Protein AF-A0A8S3HJI4-F1 (afdb_monomer_lite)

Organism: NCBI:txid392030

Radius of gyration: 16.66 Å; chains: 1; bounding box: 32×37×51 Å

Structure (mmCIF, N/CA/C/O backbone):
data_AF-A0A8S3HJI4-F1
#
_entry.id   AF-A0A8S3HJI4-F1
#
loop_
_atom_site.group_PDB
_atom_site.id
_atom_site.type_symbol
_atom_site.label_atom_id
_atom_site.label_alt_id
_atom_site.label_comp_id
_atom_site.label_asym_id
_atom_site.label_entity_id
_atom_site.label_seq_id
_atom_site.pdbx_PDB_ins_code
_atom_site.Cartn_x
_atom_site.Cartn_y
_atom_site.Cartn_z
_atom_site.occupancy
_atom_site.B_iso_or_equiv
_atom_site.auth_seq_id
_atom_site.auth_comp_id
_atom_site.auth_asym_id
_atom_site.auth_atom_id
_atom_site.pdbx_PDB_model_num
ATOM 1 N N . LEU A 1 1 ? 3.891 -24.886 -29.675 1.00 43.88 1 LEU A N 1
ATOM 2 C CA . LEU A 1 1 ? 4.223 -24.230 -28.393 1.00 43.88 1 LEU A CA 1
ATOM 3 C C . LEU A 1 1 ? 4.723 -22.830 -28.714 1.00 43.88 1 LEU A C 1
ATOM 5 O O . LEU A 1 1 ? 5.919 -22.624 -28.834 1.00 43.88 1 LEU A O 1
ATOM 9 N N . THR A 1 2 ? 3.815 -21.896 -28.989 1.00 45.94 2 THR A N 1
ATOM 10 C CA . THR A 1 2 ? 4.163 -20.476 -29.134 1.00 45.94 2 THR A CA 1
ATOM 11 C C . THR A 1 2 ? 4.274 -19.924 -27.721 1.00 45.94 2 THR A C 1
ATOM 13 O O . THR A 1 2 ? 3.263 -19.591 -27.104 1.00 45.94 2 THR A O 1
ATOM 16 N N . GLY A 1 3 ? 5.481 -20.008 -27.165 1.00 54.41 3 GLY A N 1
ATOM 17 C CA . GLY A 1 3 ? 5.775 -19.563 -25.812 1.00 54.41 3 GLY A CA 1
ATOM 18 C C . GLY A 1 3 ? 5.511 -18.070 -25.704 1.00 54.41 3 GLY A C 1
ATOM 19 O O . GLY A 1 3 ? 6.142 -17.280 -26.397 1.00 54.41 3 GLY A O 1
ATOM 20 N N . TYR A 1 4 ? 4.561 -17.704 -24.849 1.00 59.97 4 TYR A N 1
ATOM 21 C CA . TYR A 1 4 ? 4.433 -16.362 -24.292 1.00 59.97 4 TYR A CA 1
ATOM 22 C C . TYR A 1 4 ? 5.628 -16.117 -23.359 1.00 59.97 4 TYR A C 1
ATOM 24 O O . TYR A 1 4 ? 5.484 -16.084 -22.140 1.00 59.97 4 TYR A O 1
ATOM 32 N N . GLU A 1 5 ? 6.832 -16.073 -23.922 1.00 75.25 5 GLU A N 1
ATOM 33 C CA . GLU A 1 5 ? 8.022 -15.685 -23.179 1.00 75.25 5 GLU A CA 1
ATOM 34 C C . GLU A 1 5 ? 7.990 -14.170 -23.029 1.00 75.25 5 GLU A C 1
ATOM 36 O O . GLU A 1 5 ? 8.013 -13.433 -24.015 1.00 75.25 5 GLU A O 1
ATOM 41 N N . LEU A 1 6 ? 7.867 -13.730 -21.779 1.00 77.12 6 LEU A N 1
ATOM 42 C CA . LEU A 1 6 ? 7.895 -12.324 -21.408 1.00 77.12 6 LEU A CA 1
ATOM 43 C C . LEU A 1 6 ? 9.214 -11.700 -21.873 1.00 77.12 6 LEU A C 1
ATOM 45 O O . LEU A 1 6 ? 10.298 -12.251 -21.646 1.00 77.12 6 LEU A O 1
ATOM 49 N N . ASN A 1 7 ? 9.116 -10.539 -22.511 1.00 83.94 7 ASN A N 1
ATOM 50 C CA . ASN A 1 7 ? 10.266 -9.735 -22.883 1.00 83.94 7 ASN A CA 1
ATOM 51 C C . ASN A 1 7 ? 10.957 -9.184 -21.620 1.00 83.94 7 ASN A C 1
ATOM 53 O O . ASN A 1 7 ? 10.358 -9.064 -20.552 1.00 83.94 7 ASN A O 1
ATOM 57 N N . ARG A 1 8 ? 12.234 -8.813 -21.737 1.00 80.81 8 ARG A N 1
ATOM 58 C CA . ARG A 1 8 ? 13.045 -8.287 -20.631 1.00 80.81 8 ARG A CA 1
ATOM 59 C C . ARG A 1 8 ? 12.395 -7.089 -19.931 1.00 80.81 8 ARG A C 1
ATOM 61 O O . ARG A 1 8 ? 12.447 -7.009 -18.711 1.00 80.81 8 ARG A O 1
ATOM 68 N N . ASP A 1 9 ? 11.766 -6.197 -20.689 1.00 81.06 9 ASP A N 1
ATOM 69 C CA . ASP A 1 9 ? 11.089 -5.021 -20.132 1.00 81.06 9 ASP A CA 1
ATOM 70 C C . ASP A 1 9 ? 9.834 -5.414 -19.335 1.00 81.06 9 ASP A C 1
ATOM 72 O O . ASP A 1 9 ? 9.549 -4.836 -18.291 1.00 81.06 9 ASP A O 1
ATOM 76 N N . GLU A 1 10 ? 9.115 -6.451 -19.773 1.00 81.69 10 GLU A N 1
ATOM 77 C CA . GLU A 1 10 ? 7.942 -6.972 -19.062 1.00 81.69 10 GLU A CA 1
ATOM 78 C C . GLU A 1 10 ? 8.346 -7.639 -17.741 1.00 81.69 10 GLU A C 1
ATOM 80 O O . GLU A 1 10 ? 7.651 -7.487 -16.737 1.00 81.69 10 GLU A O 1
ATOM 85 N N . TRP A 1 11 ? 9.504 -8.307 -17.708 1.00 86.12 11 TRP A N 1
ATOM 86 C CA . TRP A 1 11 ? 10.094 -8.818 -16.468 1.00 86.12 11 TRP A CA 1
ATOM 87 C C . TRP A 1 11 ? 10.470 -7.704 -15.490 1.00 86.12 11 TRP A C 1
ATOM 89 O O . TRP A 1 11 ? 10.173 -7.819 -14.307 1.00 86.12 11 TRP A O 1
ATOM 99 N N . ILE A 1 12 ? 11.050 -6.602 -15.974 1.00 82.75 12 ILE A N 1
ATOM 100 C CA . ILE A 1 12 ? 11.406 -5.451 -15.126 1.00 82.75 12 ILE A CA 1
ATOM 101 C C . ILE A 1 12 ? 10.153 -4.826 -14.500 1.00 82.75 12 ILE A C 1
ATOM 103 O O . ILE A 1 12 ? 10.155 -4.470 -13.320 1.00 82.75 12 ILE A O 1
ATOM 107 N N . ILE A 1 13 ? 9.062 -4.728 -15.264 1.00 82.69 13 ILE A N 1
ATOM 108 C CA . ILE A 1 13 ? 7.777 -4.240 -14.749 1.00 82.69 13 ILE A CA 1
ATOM 109 C C . ILE A 1 13 ? 7.226 -5.197 -13.689 1.00 82.69 13 ILE A C 1
ATOM 111 O O . ILE A 1 13 ? 6.771 -4.736 -12.646 1.00 82.69 13 ILE A O 1
ATOM 115 N N . LEU A 1 14 ? 7.273 -6.512 -13.922 1.00 85.81 14 LEU A N 1
ATOM 116 C CA . LEU A 1 14 ? 6.807 -7.501 -12.945 1.00 85.81 14 LEU A CA 1
ATOM 117 C C . LEU A 1 14 ? 7.602 -7.445 -11.641 1.00 85.81 14 LEU A C 1
ATOM 119 O O . LEU A 1 14 ? 6.988 -7.446 -10.575 1.00 85.81 14 LEU A O 1
ATOM 123 N N . ASP A 1 15 ? 8.926 -7.326 -11.720 1.00 86.00 15 ASP A N 1
ATOM 124 C CA . ASP A 1 15 ? 9.786 -7.177 -10.544 1.00 86.00 15 ASP A CA 1
ATOM 125 C C . ASP A 1 15 ? 9.443 -5.890 -9.775 1.00 86.00 15 ASP A C 1
ATOM 127 O O . ASP A 1 15 ? 9.249 -5.922 -8.560 1.00 86.00 15 ASP A O 1
ATOM 131 N N . SER A 1 16 ? 9.258 -4.777 -10.493 1.00 83.75 16 SER A N 1
ATOM 132 C CA . SER A 1 16 ? 8.877 -3.481 -9.909 1.00 83.75 16 SER A CA 1
ATOM 133 C C . SER A 1 16 ? 7.498 -3.532 -9.239 1.00 83.75 16 SER A C 1
ATOM 135 O O . SER A 1 16 ? 7.283 -2.975 -8.164 1.00 83.75 16 SER A O 1
ATOM 137 N N . VAL A 1 17 ? 6.540 -4.229 -9.853 1.00 86.94 17 VAL A N 1
ATOM 138 C CA . VAL A 1 17 ? 5.199 -4.432 -9.289 1.00 86.94 17 VAL A CA 1
ATOM 139 C C . VAL A 1 17 ? 5.262 -5.325 -8.053 1.00 86.94 17 VAL A C 1
ATOM 141 O O . VAL A 1 17 ? 4.612 -5.025 -7.052 1.00 86.94 17 VAL A O 1
ATOM 144 N N . GLN A 1 18 ? 6.039 -6.406 -8.096 1.00 89.31 18 GLN A N 1
ATOM 145 C CA . GLN A 1 18 ? 6.200 -7.310 -6.963 1.00 89.31 18 GLN A CA 1
ATOM 146 C C . GLN A 1 18 ? 6.820 -6.594 -5.759 1.00 89.31 18 GLN A C 1
ATOM 148 O O . GLN A 1 18 ? 6.350 -6.780 -4.635 1.00 89.31 18 GLN A O 1
ATOM 153 N N . GLU A 1 19 ? 7.836 -5.762 -5.989 1.00 86.44 19 GLU A N 1
ATOM 154 C CA . GLU A 1 19 ? 8.472 -4.949 -4.954 1.00 86.44 19 GLU A CA 1
ATOM 155 C C . GLU A 1 19 ? 7.448 -4.075 -4.222 1.00 86.44 19 GLU A C 1
ATOM 157 O O . GLU A 1 19 ? 7.318 -4.161 -3.000 1.00 86.44 19 GLU A O 1
ATOM 162 N N . VAL A 1 20 ? 6.647 -3.316 -4.973 1.00 87.38 20 VAL A N 1
ATOM 163 C CA . VAL A 1 20 ? 5.641 -2.417 -4.399 1.00 87.38 20 VAL A CA 1
ATOM 164 C C . VAL A 1 20 ? 4.526 -3.196 -3.698 1.00 87.38 20 VAL A C 1
ATOM 166 O O . VAL A 1 20 ? 4.137 -2.853 -2.581 1.00 87.38 20 VAL A O 1
ATOM 169 N N . LEU A 1 21 ? 4.010 -4.266 -4.312 1.00 88.81 21 LEU A N 1
ATOM 170 C CA . LEU A 1 21 ? 2.883 -5.033 -3.769 1.00 88.81 21 LEU A CA 1
ATOM 171 C C . LEU A 1 21 ? 3.227 -5.809 -2.493 1.00 88.81 21 LEU A C 1
ATOM 173 O O . LEU A 1 21 ? 2.333 -6.035 -1.677 1.00 88.81 21 LEU A O 1
ATOM 177 N N . ASN A 1 22 ? 4.490 -6.182 -2.277 1.00 89.44 22 ASN A N 1
ATOM 178 C CA . ASN A 1 22 ? 4.903 -6.857 -1.044 1.00 89.44 22 ASN A CA 1
ATOM 179 C C . ASN A 1 22 ? 4.636 -5.999 0.202 1.00 89.44 22 ASN A C 1
ATOM 181 O O . ASN A 1 22 ? 4.144 -6.517 1.208 1.00 89.44 22 ASN A O 1
ATOM 185 N N . SER A 1 23 ? 4.869 -4.687 0.128 1.00 85.56 23 SER A N 1
ATOM 186 C CA . SER A 1 23 ? 4.571 -3.760 1.229 1.00 85.56 23 SER A CA 1
ATOM 187 C C . SER A 1 23 ? 3.074 -3.727 1.558 1.00 85.56 23 SER A C 1
ATOM 189 O O . SER A 1 23 ? 2.684 -3.758 2.726 1.00 85.56 23 SER A O 1
ATOM 191 N N . PHE A 1 24 ? 2.212 -3.758 0.536 1.00 86.75 24 PHE A N 1
ATOM 192 C CA . PHE A 1 24 ? 0.759 -3.841 0.722 1.00 86.75 24 PHE A CA 1
ATOM 193 C C . PHE A 1 24 ? 0.310 -5.202 1.248 1.00 86.75 24 PHE A C 1
ATOM 195 O O . PHE A 1 24 ? -0.631 -5.271 2.042 1.00 86.75 24 PHE A O 1
ATOM 202 N N . PHE A 1 25 ? 0.966 -6.285 0.832 1.00 86.19 25 PHE A N 1
ATOM 203 C CA . PHE A 1 25 ? 0.681 -7.625 1.328 1.00 86.19 25 PHE A CA 1
ATOM 204 C C . PHE A 1 25 ? 0.957 -7.729 2.832 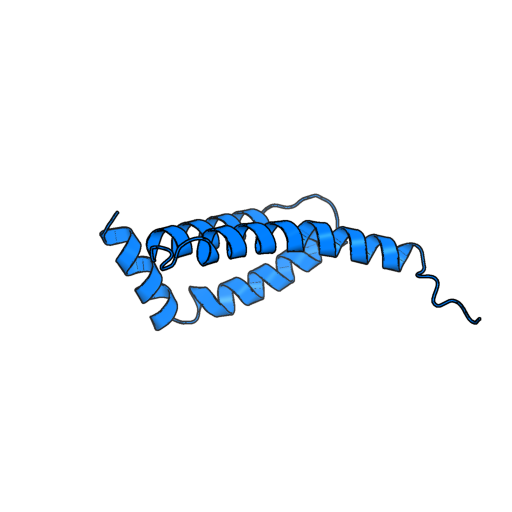1.00 86.19 25 PHE A C 1
ATOM 206 O O . PHE A 1 25 ? 0.086 -8.171 3.583 1.00 86.19 25 PHE A O 1
ATOM 213 N N . GLU A 1 26 ? 2.118 -7.258 3.293 1.00 84.62 26 GLU A N 1
ATOM 214 C CA . GLU A 1 26 ? 2.458 -7.266 4.720 1.00 84.62 26 GLU A CA 1
ATOM 215 C C . GLU A 1 26 ? 1.560 -6.321 5.533 1.00 84.62 26 GLU A C 1
ATOM 217 O O . GLU A 1 26 ? 1.076 -6.705 6.600 1.00 84.62 26 GLU A O 1
ATOM 222 N N . ALA A 1 27 ? 1.237 -5.136 5.005 1.00 83.38 27 ALA A N 1
ATOM 223 C CA . ALA A 1 27 ? 0.262 -4.233 5.616 1.00 83.38 27 ALA A CA 1
ATOM 224 C C . ALA A 1 27 ? -1.124 -4.886 5.761 1.00 83.38 27 ALA A C 1
ATOM 226 O O . ALA A 1 27 ? -1.732 -4.857 6.833 1.00 83.38 27 ALA A O 1
ATOM 227 N N . THR A 1 28 ? -1.607 -5.541 4.703 1.00 82.31 28 THR A N 1
ATOM 228 C CA . THR A 1 28 ? -2.898 -6.242 4.713 1.00 82.31 28 THR A CA 1
ATOM 229 C C . THR A 1 28 ? -2.882 -7.382 5.720 1.00 82.31 28 THR A C 1
ATOM 231 O O . THR A 1 28 ? -3.805 -7.498 6.516 1.00 82.31 28 THR A O 1
ATOM 234 N N . LYS A 1 29 ? -1.814 -8.184 5.745 1.00 82.00 29 LYS A N 1
ATOM 235 C CA . LYS A 1 29 ? -1.628 -9.288 6.692 1.00 82.00 29 LYS A CA 1
ATOM 236 C C . LYS A 1 29 ? -1.590 -8.810 8.143 1.00 82.00 29 LYS A C 1
ATOM 238 O O . LYS A 1 29 ? -2.146 -9.477 9.014 1.00 82.00 29 LYS A O 1
ATOM 243 N N . LEU A 1 30 ? -0.968 -7.663 8.414 1.00 77.44 30 LEU A N 1
ATOM 244 C CA . LEU A 1 30 ? -0.934 -7.053 9.743 1.00 77.44 30 LEU A CA 1
ATOM 245 C C . LEU A 1 30 ? -2.339 -6.640 10.208 1.00 77.44 30 LEU A C 1
ATOM 247 O O . LEU A 1 30 ? -2.710 -6.891 11.356 1.00 77.44 30 LEU A O 1
ATOM 251 N N . VAL A 1 31 ? -3.135 -6.065 9.303 1.00 74.94 31 VAL A N 1
ATOM 252 C CA . VAL A 1 31 ? -4.516 -5.630 9.568 1.00 74.94 31 VAL A CA 1
ATOM 253 C C . VAL A 1 31 ? -5.497 -6.814 9.609 1.00 74.94 31 VAL A C 1
ATOM 255 O O . VAL A 1 31 ? -6.431 -6.823 10.405 1.00 74.94 31 VAL A O 1
ATOM 258 N N . SER A 1 32 ? -5.299 -7.853 8.802 1.00 72.00 32 SER A N 1
ATOM 259 C CA . SER A 1 32 ? -6.193 -9.017 8.746 1.00 72.00 32 SER A CA 1
ATOM 260 C C . SER A 1 32 ? -5.830 -10.114 9.751 1.00 72.00 32 SER A C 1
ATOM 262 O O . SER A 1 32 ? -6.637 -11.001 10.018 1.00 72.00 32 SER A O 1
ATOM 264 N N . GLY A 1 33 ? -4.608 -10.098 10.291 1.00 62.25 33 GLY A N 1
ATOM 265 C CA . GLY A 1 33 ? -4.048 -11.154 11.140 1.00 62.25 33 GLY A CA 1
ATOM 266 C C . GLY A 1 33 ? -4.632 -11.234 12.553 1.00 62.25 33 GLY A C 1
ATOM 267 O O . GLY A 1 33 ? -4.314 -12.162 13.297 1.00 62.25 33 GLY A O 1
ATOM 268 N N . LYS A 1 34 ? -5.497 -10.293 12.943 1.00 55.56 34 LYS A N 1
ATOM 269 C CA . LYS A 1 34 ? -6.252 -10.331 14.202 1.00 55.56 34 LYS A CA 1
ATOM 270 C C . LYS A 1 34 ? -7.742 -10.251 13.883 1.00 55.56 34 LYS A C 1
ATOM 272 O O . LYS A 1 34 ? -8.132 -9.471 13.024 1.00 55.56 34 LYS A O 1
ATOM 277 N N . GLN A 1 35 ? -8.569 -11.024 14.601 1.00 54.44 35 GLN A N 1
ATOM 278 C CA . GLN A 1 35 ? -10.037 -11.065 14.433 1.00 54.44 35 GLN A CA 1
ATOM 279 C C . GLN A 1 35 ? -10.695 -9.674 14.416 1.00 54.44 35 GLN A C 1
ATOM 281 O O . GLN A 1 35 ? -11.760 -9.524 13.829 1.00 54.44 35 GLN A O 1
ATOM 286 N N . TYR A 1 36 ? -10.033 -8.673 15.004 1.00 51.75 36 TYR A N 1
ATOM 287 C CA . TYR A 1 36 ? -10.274 -7.254 14.785 1.00 51.75 36 TYR A CA 1
ATOM 288 C C . TYR A 1 36 ? -8.918 -6.540 14.824 1.00 51.75 36 TYR A C 1
ATOM 290 O O . TYR A 1 36 ? -8.312 -6.444 15.896 1.00 51.75 36 TYR A O 1
ATOM 298 N N . SER A 1 37 ? -8.403 -6.054 13.690 1.00 58.75 37 SER A N 1
ATOM 299 C CA . SER A 1 37 ? -7.385 -5.001 13.765 1.00 58.75 37 SER A CA 1
ATOM 300 C C . SER A 1 37 ? -8.006 -3.831 14.512 1.00 58.75 37 SER A C 1
ATOM 302 O O . SER A 1 37 ? -9.111 -3.390 14.189 1.00 58.75 37 SER A O 1
ATOM 304 N N . THR A 1 38 ? -7.340 -3.376 15.571 1.00 68.00 38 THR A N 1
ATOM 305 C CA . THR A 1 38 ? -7.782 -2.165 16.250 1.00 68.00 38 THR A CA 1
ATOM 306 C C . THR A 1 38 ? -7.703 -1.031 15.239 1.00 68.00 38 THR A C 1
ATOM 308 O O . THR A 1 38 ? -6.747 -0.948 14.469 1.00 68.00 38 THR A O 1
ATOM 311 N N . ILE A 1 39 ? -8.705 -0.154 15.220 1.00 69.00 39 ILE A N 1
ATOM 312 C CA . ILE A 1 39 ? -8.786 0.909 14.208 1.00 69.00 39 ILE A CA 1
ATOM 313 C C . ILE A 1 39 ? -7.489 1.753 14.196 1.00 69.00 39 ILE A C 1
ATOM 315 O O . ILE A 1 39 ? -7.006 2.134 13.135 1.00 69.00 39 ILE A O 1
ATOM 319 N N . GLY A 1 40 ? -6.822 1.899 15.351 1.00 68.75 40 GLY A N 1
ATOM 320 C CA . GLY A 1 40 ? -5.506 2.533 15.457 1.00 68.75 40 GLY A CA 1
ATOM 321 C C . GLY A 1 40 ? -4.335 1.776 14.806 1.00 68.75 40 GLY A C 1
ATOM 322 O O . GLY A 1 40 ? -3.460 2.419 14.233 1.00 68.75 40 GLY A O 1
ATOM 323 N N . LEU A 1 41 ? -4.315 0.435 14.815 1.00 74.12 41 LEU A N 1
ATOM 324 C CA . LEU A 1 41 ? -3.338 -0.344 14.035 1.00 74.12 41 LEU A CA 1
ATOM 325 C C . LEU A 1 41 ? -3.588 -0.188 12.532 1.00 74.12 41 LEU A C 1
ATOM 327 O O . LEU A 1 41 ? -2.632 -0.074 11.767 1.00 74.12 41 LEU A O 1
ATOM 331 N N . GLY A 1 42 ? -4.857 -0.140 12.114 1.00 76.00 42 GLY A N 1
ATOM 332 C CA . GLY A 1 42 ? -5.231 0.173 10.734 1.00 76.00 42 GLY A CA 1
ATOM 333 C C . GLY A 1 42 ? -4.720 1.549 10.307 1.00 76.00 42 GLY A C 1
ATOM 334 O O . GLY A 1 42 ? -4.012 1.653 9.310 1.00 76.00 42 GLY A O 1
ATOM 335 N N . TYR A 1 43 ? -4.995 2.579 11.109 1.00 77.00 43 TYR A N 1
ATOM 336 C CA . TYR A 1 43 ? -4.540 3.946 10.856 1.00 77.00 43 TYR A CA 1
ATOM 337 C C . TYR A 1 43 ? -3.012 4.059 10.779 1.00 77.00 43 TYR A C 1
ATOM 339 O O . TYR A 1 43 ? -2.480 4.610 9.817 1.00 77.00 43 TYR A O 1
ATOM 347 N N . PHE A 1 44 ? -2.293 3.480 11.746 1.00 81.38 44 PHE A N 1
ATOM 348 C CA . PHE A 1 44 ? -0.828 3.461 11.736 1.00 81.38 44 PHE A CA 1
ATOM 349 C C . PHE A 1 44 ? -0.270 2.778 10.480 1.00 81.38 44 PHE A C 1
ATOM 351 O O . PHE A 1 44 ? 0.646 3.288 9.843 1.00 81.38 44 PHE A O 1
ATOM 358 N N . THR A 1 45 ? -0.861 1.651 10.081 1.00 83.88 45 THR A N 1
ATOM 359 C CA . THR A 1 45 ? -0.434 0.906 8.890 1.00 83.88 45 THR A CA 1
ATOM 360 C C . THR A 1 45 ? -0.670 1.701 7.603 1.00 83.88 45 THR A C 1
ATOM 362 O O . THR A 1 45 ? 0.194 1.716 6.729 1.00 83.88 45 THR A O 1
ATOM 365 N N . VAL A 1 46 ? -1.812 2.387 7.487 1.00 84.00 46 VAL A N 1
ATOM 366 C CA . VAL A 1 46 ? -2.126 3.246 6.333 1.00 84.00 46 VAL A CA 1
ATOM 367 C C . VAL A 1 46 ? -1.156 4.425 6.242 1.00 84.00 46 VAL A C 1
ATOM 369 O O . VAL A 1 46 ? -0.678 4.722 5.150 1.00 84.00 46 VAL A O 1
ATOM 372 N N . ASN A 1 47 ? -0.802 5.050 7.369 1.00 84.69 47 ASN A N 1
ATOM 373 C CA . ASN A 1 47 ? 0.193 6.125 7.380 1.00 84.69 47 ASN A CA 1
ATOM 374 C C . ASN A 1 47 ? 1.584 5.632 6.968 1.00 84.69 47 ASN A C 1
ATOM 376 O O . ASN A 1 47 ? 2.208 6.260 6.122 1.00 84.69 47 ASN A O 1
ATOM 380 N N . ASN A 1 48 ? 2.033 4.478 7.468 1.00 86.38 48 ASN A N 1
ATOM 381 C CA . ASN A 1 48 ? 3.317 3.908 7.046 1.00 86.38 48 ASN A CA 1
ATOM 382 C C . ASN A 1 48 ? 3.338 3.577 5.545 1.00 86.38 48 ASN A C 1
ATOM 384 O O . ASN A 1 48 ? 4.348 3.779 4.879 1.00 86.38 48 ASN A O 1
ATOM 388 N N . LEU A 1 49 ? 2.225 3.075 4.993 1.00 87.44 49 LEU A N 1
ATOM 389 C CA . LEU A 1 49 ? 2.100 2.866 3.548 1.00 87.44 49 LEU A CA 1
ATOM 390 C C . LEU A 1 49 ? 2.177 4.189 2.785 1.00 87.44 49 LEU A C 1
ATOM 392 O O . LEU A 1 49 ? 2.820 4.248 1.743 1.00 87.44 49 LEU A O 1
ATOM 396 N N . LYS A 1 50 ? 1.539 5.245 3.292 1.00 87.75 50 LYS A N 1
ATOM 397 C CA . LYS A 1 50 ? 1.603 6.575 2.686 1.00 87.75 50 LYS A CA 1
ATOM 398 C C . LYS A 1 50 ? 3.038 7.103 2.656 1.00 87.75 50 LYS A C 1
ATOM 400 O O . LYS A 1 50 ? 3.487 7.516 1.594 1.00 87.75 50 LYS A O 1
ATOM 405 N N . GLU A 1 51 ? 3.766 7.001 3.767 1.00 88.56 51 GLU A N 1
ATOM 406 C CA . GLU A 1 51 ? 5.185 7.376 3.848 1.00 88.56 51 GLU A CA 1
ATOM 407 C C . GLU A 1 51 ? 6.037 6.577 2.849 1.00 88.56 51 GLU A C 1
ATOM 409 O O . G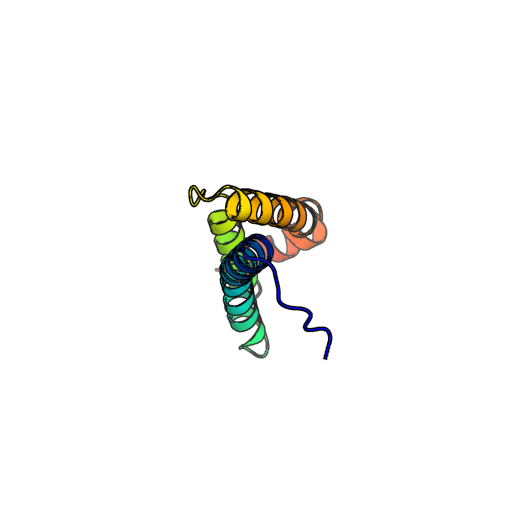LU A 1 51 ? 6.760 7.165 2.048 1.00 88.56 51 GLU A O 1
ATOM 414 N N . TYR A 1 52 ? 5.868 5.251 2.792 1.00 88.88 52 TYR A N 1
ATOM 415 C CA . TYR A 1 52 ? 6.564 4.395 1.821 1.00 88.88 52 TYR A CA 1
ATOM 416 C C . TYR A 1 52 ? 6.303 4.795 0.356 1.00 88.88 52 TYR A C 1
ATOM 418 O O . TYR A 1 52 ? 7.197 4.707 -0.488 1.00 88.88 52 TYR A O 1
ATOM 426 N N . LEU A 1 53 ? 5.075 5.212 0.035 1.00 87.94 53 LEU A N 1
ATOM 427 C CA . LEU A 1 53 ? 4.693 5.641 -1.313 1.00 87.94 53 LEU A CA 1
ATOM 428 C C . LEU A 1 53 ? 5.181 7.059 -1.656 1.00 87.94 53 LEU A C 1
ATOM 430 O O . LEU A 1 53 ? 5.269 7.401 -2.836 1.00 87.94 53 LEU A O 1
ATOM 434 N N . GLU A 1 54 ? 5.465 7.889 -0.651 1.00 89.12 54 GLU A N 1
ATOM 435 C CA . GLU A 1 54 ? 6.049 9.226 -0.813 1.00 89.12 54 GLU A CA 1
ATOM 436 C C . GLU A 1 54 ? 7.581 9.173 -0.966 1.00 89.12 54 GLU A C 1
ATOM 438 O O . GLU A 1 54 ? 8.168 10.041 -1.624 1.00 89.12 54 GLU A O 1
ATOM 443 N N . GLU A 1 55 ? 8.227 8.140 -0.417 1.00 89.31 55 GLU A 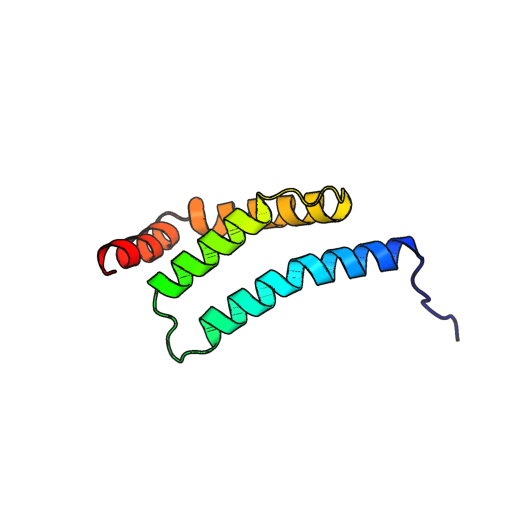N 1
ATOM 444 C CA . GLU A 1 55 ? 9.655 7.873 -0.592 1.00 89.31 55 GLU A CA 1
ATOM 445 C C . GLU A 1 55 ? 10.002 7.486 -2.039 1.00 89.31 55 GLU A C 1
ATOM 447 O O . GLU A 1 55 ? 9.389 6.603 -2.649 1.00 89.31 55 GLU A O 1
ATOM 452 N N . ARG A 1 56 ? 11.031 8.147 -2.584 1.00 82.75 56 ARG A N 1
ATOM 453 C CA . ARG A 1 56 ? 11.559 7.861 -3.923 1.00 82.75 56 ARG A CA 1
ATOM 454 C C . ARG A 1 56 ? 12.685 6.845 -3.853 1.00 82.75 56 ARG A C 1
ATOM 456 O O . ARG A 1 56 ? 13.689 7.100 -3.189 1.00 82.75 56 ARG A O 1
ATOM 463 N N . ASP A 1 57 ? 12.561 5.782 -4.638 1.00 78.44 57 ASP A N 1
ATOM 464 C CA . ASP A 1 57 ? 13.558 4.704 -4.683 1.00 78.44 57 ASP A CA 1
ATOM 465 C C . ASP A 1 57 ? 14.607 4.938 -5.784 1.00 78.44 57 ASP A C 1
ATOM 467 O O . ASP A 1 57 ? 15.608 4.228 -5.875 1.00 78.44 57 ASP A O 1
ATOM 471 N N . GLY A 1 58 ? 14.404 5.953 -6.635 1.00 76.62 58 GLY A N 1
ATOM 472 C CA . GLY A 1 58 ? 15.307 6.290 -7.741 1.00 76.62 58 GLY A CA 1
ATOM 473 C C . GLY A 1 58 ? 15.135 5.399 -8.976 1.00 76.62 58 GLY A C 1
ATOM 474 O O . GLY A 1 58 ? 15.796 5.627 -9.989 1.00 76.62 58 GLY A O 1
ATOM 475 N N . ASN A 1 59 ? 14.226 4.424 -8.911 1.00 82.75 59 ASN A N 1
ATOM 476 C CA . ASN A 1 59 ? 13.748 3.640 -10.041 1.00 82.75 59 ASN A CA 1
ATOM 477 C C . ASN A 1 59 ? 12.485 4.314 -10.611 1.00 82.75 59 ASN A C 1
ATOM 479 O O . ASN A 1 59 ? 11.494 4.488 -9.904 1.00 82.75 59 ASN A O 1
ATOM 483 N N . TYR A 1 60 ? 12.527 4.711 -11.887 1.00 83.12 60 TYR A N 1
ATOM 484 C CA . TYR A 1 60 ? 11.454 5.486 -12.515 1.00 83.12 60 TYR A CA 1
ATOM 485 C C . TYR A 1 60 ? 10.127 4.719 -12.556 1.00 83.12 60 TYR A C 1
ATOM 487 O O . TYR A 1 60 ? 9.079 5.291 -12.253 1.00 83.12 60 TYR A O 1
ATOM 495 N N . GLU A 1 61 ? 10.163 3.437 -12.908 1.00 82.19 61 GLU A N 1
ATOM 496 C CA . GLU A 1 61 ? 8.999 2.564 -13.017 1.00 82.19 61 GLU A CA 1
ATOM 497 C C . GLU A 1 61 ? 8.332 2.354 -11.650 1.00 82.19 61 GLU A C 1
ATOM 499 O O . GLU A 1 61 ? 7.111 2.495 -11.526 1.00 82.19 61 GLU A O 1
ATOM 504 N N . VAL A 1 62 ? 9.138 2.099 -10.614 1.00 84.88 62 VAL A N 1
ATOM 505 C CA . VAL A 1 62 ? 8.673 1.969 -9.221 1.00 84.88 62 VAL A CA 1
ATOM 506 C C . VAL A 1 62 ? 8.084 3.289 -8.723 1.00 84.88 62 VAL A C 1
ATOM 508 O O . VAL A 1 62 ? 6.972 3.302 -8.197 1.00 84.88 62 VAL A O 1
ATOM 511 N N . ASP A 1 63 ? 8.757 4.415 -8.964 1.00 86.81 63 ASP A N 1
ATOM 512 C CA . ASP A 1 63 ? 8.282 5.738 -8.551 1.00 86.81 63 ASP A CA 1
ATOM 513 C C . ASP A 1 63 ? 6.942 6.103 -9.230 1.00 86.81 63 ASP A C 1
ATOM 515 O O . ASP A 1 63 ? 6.063 6.702 -8.599 1.00 86.81 63 ASP A O 1
ATOM 519 N N . GLN A 1 64 ? 6.735 5.734 -10.504 1.00 86.00 64 GLN A N 1
ATOM 520 C CA . GLN A 1 64 ? 5.439 5.930 -11.174 1.00 86.00 64 GLN A CA 1
ATOM 521 C C . GLN A 1 64 ? 4.336 5.064 -10.551 1.00 86.00 64 GLN A C 1
ATOM 523 O O . GLN A 1 64 ? 3.232 5.563 -10.310 1.00 86.00 64 GLN A O 1
ATOM 528 N N . LEU A 1 65 ? 4.622 3.790 -10.269 1.00 86.19 65 LEU A N 1
ATOM 529 C CA . LEU A 1 65 ? 3.686 2.876 -9.610 1.00 86.19 65 LEU A CA 1
ATOM 530 C C . LEU A 1 65 ? 3.298 3.380 -8.218 1.00 86.19 65 LEU A C 1
ATOM 532 O O . LEU A 1 65 ? 2.106 3.495 -7.918 1.00 86.19 65 LEU A O 1
ATOM 536 N N . LYS A 1 66 ? 4.288 3.760 -7.402 1.00 89.44 66 LYS A N 1
ATOM 537 C CA . LYS A 1 66 ? 4.068 4.353 -6.080 1.00 89.44 66 LYS A CA 1
ATOM 538 C C . LYS A 1 66 ? 3.174 5.583 -6.164 1.00 89.44 66 LYS A C 1
ATOM 540 O O . LYS A 1 66 ? 2.213 5.696 -5.409 1.00 89.44 66 LYS A O 1
ATOM 545 N N . ARG A 1 67 ? 3.415 6.471 -7.133 1.00 89.69 67 ARG A N 1
ATOM 546 C CA . ARG A 1 67 ? 2.613 7.687 -7.318 1.00 89.69 67 ARG A CA 1
ATOM 547 C C . ARG A 1 67 ? 1.150 7.395 -7.658 1.00 89.69 67 ARG A C 1
ATOM 549 O O . ARG A 1 67 ? 0.264 8.064 -7.127 1.00 89.69 67 ARG A O 1
ATOM 556 N N . LEU A 1 68 ? 0.887 6.421 -8.530 1.00 88.19 68 LEU A N 1
ATOM 557 C CA . LEU A 1 68 ? -0.483 6.019 -8.871 1.00 88.19 68 LEU A CA 1
ATOM 558 C C . LEU A 1 68 ? -1.214 5.448 -7.652 1.00 88.19 68 LEU A C 1
ATOM 560 O O . LEU A 1 68 ? -2.361 5.814 -7.388 1.00 88.19 68 LEU A O 1
ATOM 564 N N . LEU A 1 69 ? -0.536 4.596 -6.883 1.00 87.88 69 LEU A N 1
ATOM 565 C CA . LEU A 1 69 ? -1.095 4.012 -5.667 1.00 87.88 69 LEU A CA 1
A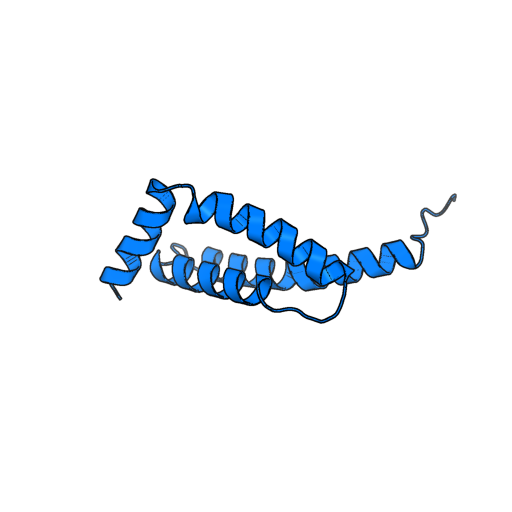TOM 566 C C . LEU A 1 69 ? -1.308 5.058 -4.573 1.00 87.88 69 LEU A C 1
ATOM 568 O O . LEU A 1 69 ? -2.345 5.030 -3.918 1.00 87.88 69 LEU A O 1
ATOM 572 N N . LEU A 1 70 ? -0.393 6.018 -4.421 1.00 89.69 70 LEU A N 1
ATOM 573 C CA . LEU A 1 70 ? -0.531 7.134 -3.486 1.00 89.69 70 LEU A CA 1
ATOM 574 C C . LEU A 1 70 ? -1.771 7.969 -3.801 1.00 89.69 70 LEU A C 1
ATOM 576 O O . LEU A 1 70 ? -2.554 8.270 -2.905 1.00 89.69 70 LEU A O 1
ATOM 580 N N . MET A 1 71 ? -1.985 8.308 -5.076 1.00 88.38 71 MET A N 1
ATOM 581 C CA . MET A 1 71 ? -3.181 9.044 -5.494 1.00 88.38 71 MET A CA 1
ATOM 582 C C . MET A 1 71 ? -4.461 8.285 -5.143 1.00 88.38 71 MET A C 1
ATOM 584 O O . MET A 1 71 ? -5.413 8.888 -4.649 1.00 88.38 71 MET A O 1
ATOM 588 N N . GLN A 1 72 ? -4.483 6.970 -5.366 1.00 86.50 72 GLN A N 1
ATOM 589 C CA . GLN A 1 72 ? -5.642 6.148 -5.033 1.00 86.50 72 GLN A CA 1
ATOM 590 C C . GLN A 1 72 ? -5.853 6.037 -3.517 1.00 86.50 72 GLN A C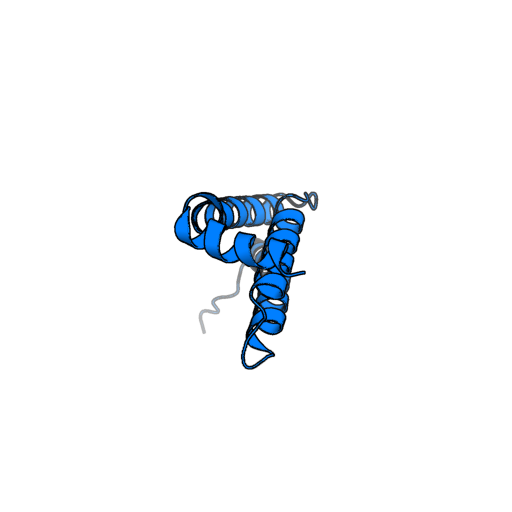 1
ATOM 592 O O . GLN A 1 72 ? -6.989 6.101 -3.053 1.00 86.50 72 GLN A O 1
ATOM 597 N N . LEU A 1 73 ? -4.768 5.910 -2.751 1.00 84.38 73 LEU A N 1
ATOM 598 C CA . LEU A 1 73 ? -4.791 5.832 -1.294 1.00 84.38 73 LEU A CA 1
ATOM 599 C C . LEU A 1 73 ? -5.317 7.136 -0.681 1.00 84.38 73 LEU A C 1
ATOM 601 O O . LEU A 1 73 ? -6.237 7.087 0.128 1.00 84.38 73 LEU A O 1
ATOM 605 N N . ILE A 1 74 ? -4.828 8.293 -1.135 1.00 84.25 74 ILE A N 1
ATOM 606 C CA . ILE A 1 74 ? -5.343 9.616 -0.742 1.00 84.25 74 ILE A CA 1
ATOM 607 C C . ILE A 1 74 ? -6.825 9.739 -1.109 1.00 84.25 74 ILE A C 1
ATOM 609 O O . ILE A 1 74 ? -7.637 10.176 -0.298 1.00 84.25 74 ILE A O 1
ATOM 613 N N . ASN A 1 75 ? -7.211 9.318 -2.315 1.00 83.88 75 ASN A N 1
ATOM 614 C CA . ASN A 1 75 ? -8.601 9.427 -2.741 1.00 83.88 75 ASN A CA 1
ATOM 615 C C . ASN A 1 75 ? -9.561 8.567 -1.907 1.00 83.88 75 ASN A C 1
ATOM 617 O O . ASN A 1 75 ? -10.718 8.932 -1.742 1.00 83.88 75 ASN A O 1
ATOM 621 N N . TYR A 1 76 ? -9.092 7.435 -1.391 1.00 78.31 76 TYR A N 1
ATOM 622 C CA . TYR A 1 76 ? -9.913 6.542 -0.583 1.00 78.31 76 TYR A CA 1
ATOM 623 C C . TYR A 1 76 ? -9.917 6.917 0.904 1.00 78.31 76 TYR A C 1
ATOM 625 O O . TYR A 1 76 ? -10.950 6.824 1.551 1.00 78.31 76 TYR A O 1
ATOM 633 N N . PHE A 1 77 ? -8.778 7.347 1.452 1.00 74.44 77 PHE A N 1
ATOM 634 C CA . PHE A 1 77 ? -8.636 7.587 2.890 1.00 74.44 77 PHE A CA 1
ATOM 635 C C . PHE A 1 77 ? -8.716 9.053 3.307 1.00 74.44 77 PHE A C 1
ATOM 637 O O . PHE A 1 77 ? -9.193 9.312 4.402 1.00 74.44 77 PHE A O 1
ATOM 644 N N . ASP A 1 78 ? -8.244 9.993 2.484 1.00 71.62 78 ASP A N 1
ATOM 645 C CA . ASP A 1 78 ? -8.187 11.417 2.850 1.00 71.62 78 ASP A CA 1
ATOM 646 C C . ASP A 1 78 ? -9.380 12.207 2.280 1.00 71.62 78 ASP A C 1
ATOM 648 O O . ASP A 1 78 ? -9.838 13.165 2.902 1.00 71.62 78 ASP A O 1
ATOM 652 N N . ASN A 1 79 ? -9.891 11.825 1.102 1.00 77.12 79 ASN A N 1
ATOM 653 C CA . ASN A 1 79 ? -11.026 12.515 0.471 1.00 77.12 79 ASN A CA 1
ATOM 654 C C . ASN A 1 79 ? -12.398 12.030 0.973 1.00 77.12 79 ASN A C 1
ATOM 656 O O . ASN A 1 79 ? -13.388 12.744 0.801 1.00 77.12 79 ASN A O 1
ATOM 660 N N . ASP A 1 80 ? -12.472 10.842 1.577 1.00 76.38 80 ASP A N 1
ATOM 661 C CA . ASP A 1 80 ? -13.675 10.349 2.249 1.00 76.38 80 ASP A CA 1
ATOM 662 C C . ASP A 1 80 ? -13.634 10.776 3.722 1.00 76.38 80 ASP A C 1
ATOM 664 O O . ASP A 1 80 ? -12.932 10.193 4.548 1.00 76.38 80 ASP A O 1
ATOM 668 N N . VAL A 1 81 ? -14.368 11.846 4.036 1.00 67.62 81 VAL A N 1
ATOM 669 C CA . VAL A 1 81 ? -14.370 12.476 5.365 1.00 67.62 81 VAL A CA 1
ATOM 670 C C . VAL A 1 81 ? -14.863 11.511 6.446 1.00 67.62 81 VAL A C 1
ATOM 672 O O . VAL A 1 81 ? -14.300 11.493 7.538 1.00 67.62 81 VAL A O 1
ATOM 675 N N . ASP A 1 82 ? -15.850 10.666 6.141 1.00 70.44 82 ASP A N 1
ATOM 676 C CA . ASP A 1 82 ? -16.413 9.718 7.105 1.00 70.44 82 ASP A CA 1
ATOM 677 C C . ASP A 1 82 ? -15.405 8.605 7.425 1.00 70.44 82 ASP A C 1
ATOM 679 O O . ASP A 1 82 ? -15.222 8.217 8.584 1.00 70.44 82 ASP A O 1
ATOM 683 N N . GLN A 1 83 ? -14.705 8.109 6.400 1.00 67.12 83 GLN A N 1
ATOM 684 C CA . GLN A 1 83 ? -13.667 7.094 6.557 1.00 67.12 83 GLN A CA 1
ATOM 685 C C . GLN A 1 83 ? -12.430 7.644 7.277 1.00 67.12 83 GLN A C 1
ATOM 687 O O . GLN A 1 83 ? -11.860 6.974 8.145 1.00 67.12 83 GLN A O 1
ATOM 692 N N . TYR A 1 84 ? -12.046 8.878 6.960 1.00 65.88 84 TYR A N 1
ATOM 693 C CA . TYR A 1 84 ? -10.943 9.579 7.601 1.00 65.88 84 TYR A CA 1
ATOM 694 C C . TYR A 1 84 ?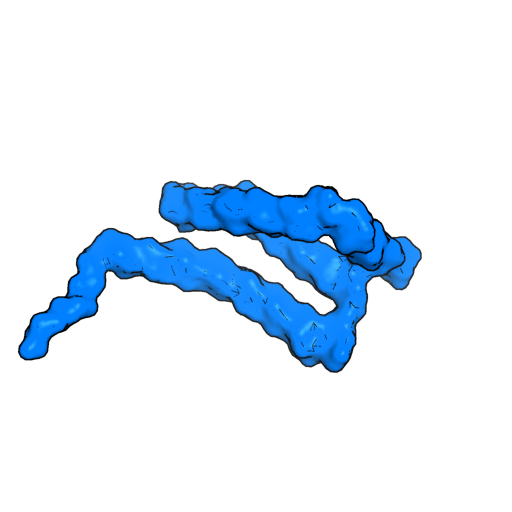 -11.217 9.868 9.081 1.00 65.88 84 TYR A C 1
ATOM 696 O O . TYR A 1 84 ? -10.366 9.612 9.939 1.00 65.88 84 TYR A O 1
ATOM 704 N N . ASP A 1 85 ? -12.419 10.344 9.406 1.00 67.44 85 ASP A N 1
ATOM 705 C CA . ASP A 1 85 ? -12.817 10.638 10.781 1.00 67.44 85 ASP A CA 1
ATOM 706 C C . ASP A 1 85 ? -12.931 9.356 11.615 1.00 67.44 85 ASP A C 1
ATOM 708 O O . ASP A 1 85 ? -12.445 9.319 12.748 1.00 67.44 85 ASP A O 1
ATOM 712 N N . LEU A 1 86 ? -13.456 8.261 11.053 1.00 68.44 86 LEU A N 1
ATOM 713 C CA . LEU A 1 86 ? -13.483 6.953 11.719 1.00 68.44 86 LEU A CA 1
ATOM 714 C C . LEU A 1 86 ? -12.074 6.478 12.122 1.00 68.44 86 LEU A C 1
ATOM 716 O O . LEU A 1 86 ? -11.876 5.956 13.225 1.00 68.44 86 LEU A O 1
ATOM 720 N N . LEU A 1 87 ? -11.089 6.688 11.246 1.00 65.00 87 LEU A N 1
ATOM 721 C CA . LEU A 1 87 ? -9.686 6.346 11.494 1.00 65.00 87 LEU A CA 1
ATOM 722 C C . LEU A 1 87 ? -8.997 7.313 12.470 1.00 65.00 87 LEU A C 1
ATOM 724 O O . LEU A 1 87 ? -8.144 6.898 13.254 1.00 65.00 87 LEU A O 1
ATOM 728 N N . LYS A 1 88 ? -9.377 8.594 12.479 1.00 61.50 88 LYS A N 1
ATOM 729 C CA . LYS A 1 88 ? -8.851 9.595 13.422 1.00 61.50 88 LYS A CA 1
ATOM 730 C C . LYS A 1 88 ? -9.381 9.445 14.835 1.00 61.50 88 LYS A C 1
ATOM 732 O O . LYS A 1 88 ? -8.639 9.678 15.786 1.00 61.50 88 LYS A O 1
ATOM 737 N N . VAL A 1 89 ? -10.641 9.049 15.006 1.00 54.91 89 VAL A N 1
ATOM 738 C CA . VAL A 1 89 ? -11.223 8.840 16.341 1.00 54.91 89 VAL A CA 1
ATOM 739 C C . VAL A 1 89 ? -10.423 7.787 17.115 1.00 54.91 89 VAL A C 1
ATOM 741 O O . VAL A 1 89 ? -10.292 7.887 18.328 1.00 54.91 89 VAL A O 1
ATOM 744 N N . SER A 1 90 ? -9.776 6.842 16.432 1.00 51.91 90 SER A N 1
ATOM 745 C CA . SER A 1 90 ? -8.891 5.852 17.060 1.00 51.91 90 SER A CA 1
ATOM 746 C C . SER A 1 90 ? -7.570 6.428 17.576 1.00 51.91 90 SER A C 1
ATOM 748 O O . SER A 1 90 ? -7.017 5.868 18.518 1.00 51.91 90 SER A O 1
ATOM 750 N N . TYR A 1 91 ? -7.079 7.536 17.011 1.00 44.84 91 TYR A N 1
ATOM 751 C CA . TYR A 1 91 ? -5.898 8.253 17.509 1.00 44.84 91 TYR A CA 1
ATOM 752 C C . TYR A 1 91 ? -6.165 8.931 18.862 1.00 44.84 91 TYR A C 1
ATOM 754 O O . TYR A 1 91 ? -5.256 9.060 19.668 1.00 44.84 91 TYR A O 1
ATOM 762 N N . LEU A 1 92 ? -7.415 9.317 19.146 1.00 45.69 92 LEU A N 1
ATOM 763 C CA . LEU A 1 92 ? -7.811 9.878 20.447 1.00 45.69 92 LEU A CA 1
ATOM 764 C C . LEU A 1 92 ? -7.921 8.823 21.565 1.00 45.69 92 LEU A C 1
ATOM 766 O O . LEU A 1 92 ? -8.057 9.193 22.730 1.00 45.69 92 LEU A O 1
ATOM 770 N N . PHE A 1 93 ? -7.888 7.530 21.224 1.00 40.03 93 PHE A N 1
ATOM 771 C CA . PHE A 1 93 ? -8.011 6.409 22.167 1.00 40.03 93 PHE A CA 1
ATOM 772 C C . PHE A 1 93 ? -6.703 5.619 22.376 1.00 40.03 93 PHE A C 1
ATOM 774 O O . PHE A 1 93 ? -6.727 4.606 23.080 1.00 40.03 93 PHE A O 1
ATOM 781 N N . ILE A 1 94 ? -5.588 6.057 21.779 1.00 42.59 94 ILE A N 1
ATOM 782 C CA . ILE A 1 94 ? -4.223 5.557 22.037 1.00 42.59 94 ILE A CA 1
ATOM 783 C C . ILE A 1 94 ? -3.488 6.587 22.892 1.00 42.59 94 ILE A C 1
ATOM 785 O O . ILE A 1 94 ? -2.820 6.158 23.859 1.00 42.59 94 ILE A O 1
#

Foldseek 3Di:
DPDPPDDPVSVVLVVLVCVLVVLVVVLVCQCVVDPHRQLQSNLVSLVVLLVVLVDDPVDPSNVVVSVVVNVVSCVVAVVPPVNVVSSVVSVVVD

Sequence (94 aa):
LTGYELNRDEWIILDSVQEVLNSFFEATKLVSGKQYSTIGLGYFTVNNLKEYLEERDGNYEVDQLKRLLLMQLINYFDNDVDQYDLLKVSYLFI

Secondary structure (DSSP, 8-state):
-------HHHHHHHHHHHHHHHHHHHHHHHHHSSSS--HHHHHHHHHHHHHHHHS--S-HHHHHHHHHHHHHHHHHHTS-HHHHHHHHHTGGG-

InterPro domains:
  IPR012337 Ribonuclease H-like superfamily [SSF53098] (4-91)

pLDDT: mean 76.41, std 13.13, range [40.03, 89.69]